Protein AF-A0A255YC30-F1 (afdb_monomer_lite)

Sequence (85 aa):
MQIMASVVETIQVPAAVAADLDALVAAGHGPSRAAVVAALVAREREAAARRDAFEAAIAEGEASGSCGITLNEIMAEARRRHGRS

pLDDT: mean 89.66, std 13.71, range [41.16, 98.38]

Secondary structure (DSSP, 8-state):
--------------HHHHHHHHHHHHTTS-SSHHHHHHHHHHHHHHHHHHHHHHHHHHHHHHHH------HHHHHHHHHHHTT--

Foldseek 3Di:
DDDPPDDDDDDDDDPVVVVVLVVCCVVVVDVHSVRNVVVVVVVVVVVVVVVVVVVVVVVVVVVVDDDDDDPVRVVVVVCVVVVVD

Organism: NCBI:txid1981098

Structure (mmCIF, N/CA/C/O backbone):
data_AF-A0A255YC30-F1
#
_entry.id   AF-A0A255YC30-F1
#
loop_
_atom_site.group_PDB
_atom_site.id
_atom_site.type_symbol
_atom_site.label_atom_id
_atom_site.label_alt_id
_atom_site.label_comp_id
_atom_site.label_asym_id
_atom_site.label_entity_id
_atom_site.label_seq_id
_atom_site.pdbx_PDB_ins_code
_atom_site.Cartn_x
_atom_site.Cartn_y
_atom_site.Cartn_z
_atom_site.occupancy
_atom_site.B_iso_or_equiv
_atom_site.auth_seq_id
_atom_site.auth_comp_id
_atom_site.auth_asym_id
_atom_site.auth_atom_id
_atom_site.pdbx_PDB_model_num
ATOM 1 N N . MET A 1 1 ? 7.665 29.809 17.267 1.00 41.16 1 MET A N 1
ATOM 2 C CA . MET A 1 1 ? 7.227 28.445 17.629 1.00 41.16 1 MET A CA 1
ATOM 3 C C . MET A 1 1 ? 5.736 28.359 17.320 1.00 41.16 1 MET A C 1
ATOM 5 O O . MET A 1 1 ? 4.940 28.881 18.087 1.00 41.16 1 MET A O 1
ATOM 9 N N . GLN A 1 2 ? 5.364 27.875 16.132 1.00 43.31 2 GLN A N 1
ATOM 10 C CA . GLN A 1 2 ? 3.966 27.831 15.684 1.00 43.31 2 GLN A CA 1
ATOM 11 C C . GLN A 1 2 ? 3.373 26.486 16.111 1.00 43.31 2 GLN A C 1
ATOM 13 O O . GLN A 1 2 ? 3.805 25.438 15.639 1.00 43.31 2 GLN A O 1
ATOM 18 N N . ILE A 1 3 ? 2.432 26.512 17.052 1.00 45.88 3 ILE A N 1
ATOM 19 C CA . ILE A 1 3 ? 1.676 25.330 17.464 1.00 45.88 3 ILE A CA 1
ATOM 20 C C . ILE A 1 3 ? 0.667 25.066 16.342 1.00 45.88 3 ILE A C 1
ATOM 22 O O . ILE A 1 3 ? -0.330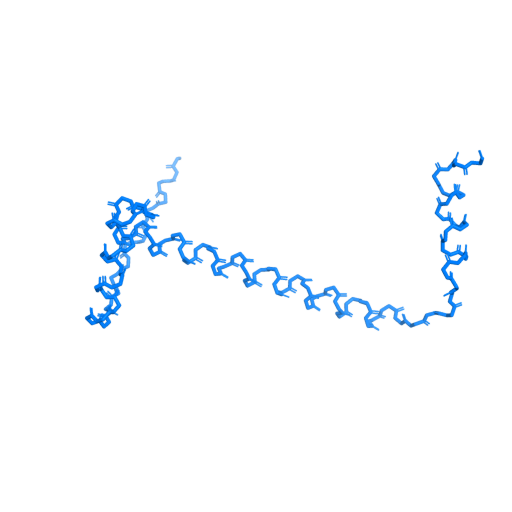 25.778 16.233 1.00 45.88 3 ILE A O 1
ATOM 26 N N . MET A 1 4 ? 0.947 24.104 15.457 1.00 45.06 4 MET A N 1
ATOM 27 C CA . MET A 1 4 ? -0.057 23.608 14.515 1.00 45.06 4 MET A CA 1
ATOM 28 C C . MET A 1 4 ? -1.149 22.917 15.331 1.00 45.06 4 MET A C 1
ATOM 30 O O . MET A 1 4 ? -0.942 21.825 15.854 1.00 45.06 4 MET A O 1
ATOM 34 N N . ALA A 1 5 ? -2.293 23.581 15.491 1.00 50.47 5 ALA A N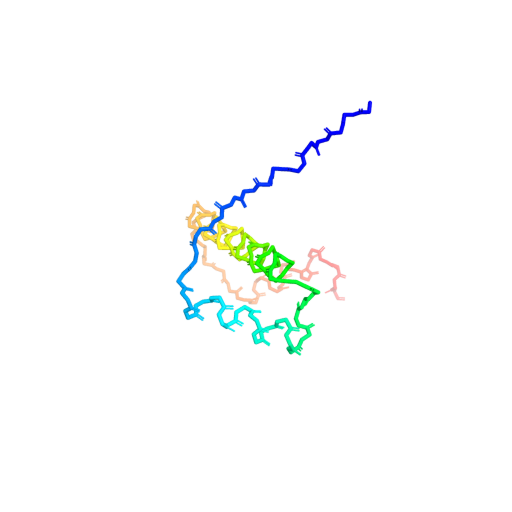 1
ATOM 35 C CA . ALA A 1 5 ? -3.467 22.980 16.102 1.00 50.47 5 ALA A CA 1
ATOM 36 C C . ALA A 1 5 ? -3.851 21.727 15.299 1.00 50.47 5 ALA A C 1
ATOM 38 O O . ALA A 1 5 ? -4.070 21.810 14.089 1.00 50.47 5 ALA A O 1
ATOM 39 N N . SER A 1 6 ? -3.909 20.564 15.952 1.00 65.25 6 SER A N 1
ATOM 40 C CA . SER A 1 6 ? -4.451 19.365 15.317 1.00 65.25 6 SER A CA 1
ATOM 41 C C . SER A 1 6 ? -5.927 19.611 15.023 1.00 65.25 6 SER A C 1
ATOM 43 O O . SER A 1 6 ? -6.700 19.881 15.945 1.00 65.25 6 SER A O 1
ATOM 45 N N . VAL A 1 7 ? -6.322 19.530 13.756 1.00 70.38 7 VAL A N 1
ATOM 46 C CA . VAL A 1 7 ? -7.734 19.589 13.373 1.00 70.38 7 VAL A CA 1
ATOM 47 C C . VAL A 1 7 ? -8.420 18.358 13.961 1.00 70.38 7 VAL A C 1
ATOM 49 O O . VAL A 1 7 ? -8.073 17.229 13.620 1.00 70.38 7 VAL A O 1
ATOM 52 N N . VAL A 1 8 ? -9.358 18.574 14.883 1.00 73.25 8 VAL A N 1
ATOM 53 C CA . VAL A 1 8 ? -10.225 17.513 15.399 1.00 73.25 8 VAL A CA 1
ATOM 54 C C . VAL A 1 8 ? -11.448 17.467 14.498 1.00 73.25 8 VAL A C 1
ATOM 56 O O . VAL A 1 8 ? -12.309 18.341 14.562 1.00 73.25 8 VAL A O 1
ATOM 59 N N . GLU A 1 9 ? -11.501 16.463 13.631 1.00 79.00 9 GLU A N 1
ATOM 60 C CA . GLU A 1 9 ? -12.629 16.235 12.735 1.00 79.00 9 GLU A CA 1
ATOM 61 C C . GLU A 1 9 ? -13.568 15.185 13.336 1.00 79.00 9 GLU A C 1
ATOM 63 O O . GLU A 1 9 ? -13.132 14.134 13.810 1.00 79.00 9 GLU A O 1
ATOM 68 N N . THR A 1 10 ? -14.869 15.481 13.350 1.00 85.50 10 THR A N 1
ATOM 69 C CA . THR A 1 10 ? -15.895 14.534 13.800 1.00 85.50 10 THR A CA 1
ATOM 70 C C . THR A 1 10 ? -16.512 13.867 12.585 1.00 85.50 10 THR A C 1
ATOM 72 O O . THR A 1 10 ? -17.124 14.535 11.757 1.00 85.50 10 THR A O 1
ATOM 75 N N . ILE A 1 11 ? -16.389 12.545 12.506 1.00 84.94 11 ILE A N 1
ATOM 76 C CA . ILE A 1 11 ? -16.970 11.739 11.433 1.00 84.94 11 ILE A CA 1
ATOM 77 C C . ILE A 1 11 ? -18.086 10.855 11.984 1.00 84.94 11 ILE A C 1
ATOM 79 O O . ILE A 1 11 ? -17.985 10.315 13.086 1.00 84.94 11 ILE A O 1
ATOM 83 N N . GLN A 1 12 ? -19.158 10.710 11.210 1.00 90.44 12 GLN A N 1
ATOM 84 C CA . GLN A 1 12 ? -20.216 9.748 11.499 1.00 90.44 12 GLN A CA 1
ATOM 85 C C . GLN A 1 12 ? -19.882 8.436 10.795 1.00 90.44 12 GLN A C 1
ATOM 87 O O . GLN A 1 12 ? -19.600 8.430 9.598 1.00 90.44 12 GLN A O 1
ATOM 92 N N . VAL A 1 13 ? -19.917 7.328 11.533 1.00 89.81 13 VAL A N 1
ATOM 93 C CA . VAL A 1 13 ? -19.669 5.987 10.990 1.00 89.81 13 VAL A CA 1
ATOM 94 C C . VAL A 1 13 ? -20.873 5.081 11.249 1.00 89.81 13 VAL A C 1
ATOM 96 O O . VAL A 1 13 ? -21.522 5.218 12.289 1.00 89.81 13 VAL A O 1
ATOM 99 N N . PRO A 1 14 ? -21.189 4.143 10.339 1.00 95.19 14 PRO A N 1
ATOM 100 C CA . PRO A 1 14 ? -22.225 3.146 10.579 1.00 95.19 14 PRO A CA 1
ATOM 101 C C . PRO A 1 14 ? -21.941 2.308 11.832 1.00 95.19 14 PRO A C 1
ATOM 103 O O . PRO A 1 14 ? -20.785 2.033 12.153 1.00 95.19 14 PRO A O 1
ATOM 106 N N . ALA A 1 15 ? -22.995 1.830 12.500 1.00 94.00 15 ALA A N 1
ATOM 107 C CA . ALA A 1 15 ? -22.869 1.036 13.727 1.00 94.00 15 ALA A CA 1
ATOM 108 C C . ALA A 1 15 ? -22.006 -0.227 13.546 1.00 94.00 15 ALA A C 1
ATOM 110 O O . ALA A 1 15 ? -21.218 -0.557 14.427 1.00 94.00 15 ALA A O 1
ATOM 111 N N . ALA A 1 16 ? -22.102 -0.887 12.386 1.00 94.44 16 ALA A N 1
ATOM 112 C CA . ALA A 1 16 ? -21.257 -2.034 12.051 1.00 94.44 16 ALA A CA 1
ATOM 113 C C . ALA A 1 16 ? -19.763 -1.663 12.044 1.00 94.44 16 ALA A C 1
ATOM 115 O O . ALA A 1 16 ? -18.958 -2.325 12.685 1.00 94.44 16 ALA A O 1
ATOM 116 N N . VAL A 1 17 ? -19.409 -0.535 11.421 1.00 95.25 17 VAL A N 1
ATOM 117 C CA . VAL A 1 17 ? -18.023 -0.044 11.370 1.00 95.25 17 VAL A CA 1
ATOM 118 C C . VAL A 1 17 ? -17.527 0.352 12.761 1.00 95.25 17 VAL A C 1
ATOM 120 O O . VAL A 1 17 ? -16.374 0.110 13.100 1.00 95.25 17 VAL A O 1
ATOM 123 N N . ALA A 1 18 ? -18.388 0.939 13.597 1.00 94.06 18 ALA A N 1
ATOM 124 C CA . ALA A 1 18 ? -18.029 1.239 14.981 1.00 94.06 18 ALA A CA 1
ATOM 125 C C . ALA A 1 18 ? -17.692 -0.035 15.778 1.00 94.06 18 ALA A C 1
ATOM 127 O O . ALA A 1 18 ? -16.719 -0.028 16.530 1.00 94.06 18 ALA A O 1
ATOM 128 N N . ALA A 1 19 ? -18.453 -1.117 15.576 1.00 96.31 19 ALA A N 1
ATOM 129 C CA . ALA A 1 19 ? -18.192 -2.412 16.200 1.00 96.31 19 ALA A CA 1
ATOM 130 C C . ALA A 1 19 ? -16.887 -3.051 15.691 1.00 96.31 19 ALA A C 1
ATOM 132 O O . ALA A 1 19 ? -16.111 -3.576 16.488 1.00 96.31 19 ALA A O 1
ATOM 133 N N . ASP A 1 20 ? -16.593 -2.939 14.394 1.00 96.75 20 ASP A N 1
ATOM 134 C CA . ASP A 1 20 ? -15.323 -3.411 13.828 1.00 96.75 20 ASP A CA 1
ATOM 135 C C . ASP A 1 20 ? -14.126 -2.646 14.413 1.00 96.75 20 ASP A C 1
ATOM 137 O O . ASP A 1 20 ? -13.106 -3.238 14.770 1.00 96.75 20 ASP A O 1
ATOM 141 N N . LEU A 1 21 ? -14.251 -1.324 14.577 1.00 95.94 21 LEU A N 1
ATOM 142 C CA . LEU A 1 21 ? -13.218 -0.505 15.214 1.00 95.94 21 LEU A CA 1
ATOM 143 C C . LEU A 1 21 ? -12.995 -0.901 16.679 1.00 95.94 21 LEU A C 1
ATOM 145 O O . LEU A 1 21 ? -11.848 -0.924 17.125 1.00 95.94 21 LEU A O 1
ATOM 149 N N . ASP A 1 22 ? -14.054 -1.237 17.419 1.00 97.06 22 ASP A N 1
ATOM 150 C CA . ASP A 1 22 ? -13.923 -1.770 18.781 1.00 97.06 22 ASP A CA 1
ATOM 151 C C . ASP A 1 22 ? -13.188 -3.104 18.806 1.00 97.06 22 ASP A C 1
ATOM 153 O O . ASP A 1 22 ? -12.294 -3.292 19.632 1.00 97.06 22 ASP A O 1
ATOM 157 N N . ALA A 1 23 ? -13.521 -4.014 17.889 1.00 97.62 23 ALA A N 1
ATOM 158 C CA . ALA A 1 23 ? -12.850 -5.303 17.782 1.00 97.62 23 ALA A CA 1
ATOM 159 C C . ALA A 1 23 ? -11.350 -5.133 17.489 1.00 97.62 23 ALA A C 1
ATOM 161 O O . ALA A 1 23 ? -10.521 -5.815 18.091 1.00 97.62 23 ALA A O 1
ATOM 162 N N . LEU A 1 24 ? -10.983 -4.180 16.628 1.00 97.31 24 LEU A N 1
ATOM 163 C CA . LEU A 1 24 ? -9.584 -3.870 16.326 1.00 97.31 24 LEU A CA 1
ATOM 164 C C . LEU A 1 24 ? -8.832 -3.297 17.535 1.00 97.31 24 LEU A C 1
ATOM 166 O O . LEU A 1 24 ? -7.678 -3.660 17.769 1.00 97.31 24 LEU A O 1
ATOM 170 N N . VAL A 1 25 ? -9.475 -2.431 18.321 1.00 97.88 25 VAL A N 1
ATOM 171 C CA . V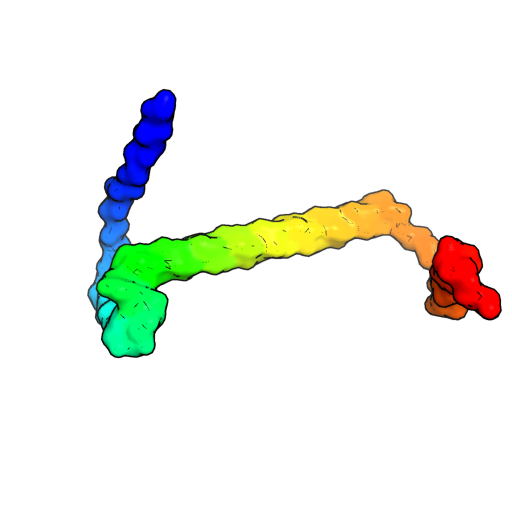AL A 1 25 ? -8.901 -1.925 19.577 1.00 97.88 25 VAL A CA 1
ATOM 172 C C . VAL A 1 25 ? -8.727 -3.065 20.582 1.00 97.88 25 VAL A C 1
ATOM 174 O O . VAL A 1 25 ? -7.649 -3.207 21.156 1.00 97.88 25 VAL A O 1
ATOM 177 N N . ALA A 1 26 ? -9.740 -3.919 20.750 1.00 97.88 26 ALA A N 1
ATOM 178 C CA . ALA A 1 26 ? -9.683 -5.075 21.646 1.00 97.88 26 ALA A CA 1
ATOM 179 C C . ALA A 1 26 ? -8.594 -6.085 21.240 1.00 97.88 26 ALA A C 1
ATOM 181 O O . ALA A 1 26 ? -7.959 -6.688 22.102 1.00 97.88 26 ALA A O 1
ATOM 182 N N . ALA A 1 27 ? -8.332 -6.226 19.939 1.00 97.44 27 ALA A N 1
ATOM 183 C CA . ALA A 1 27 ? -7.245 -7.036 19.393 1.00 97.44 27 ALA A CA 1
ATOM 184 C C . ALA A 1 27 ? -5.856 -6.363 19.478 1.00 97.44 27 ALA A C 1
ATOM 186 O O . ALA A 1 27 ? -4.859 -6.961 19.078 1.00 97.44 27 ALA A O 1
ATOM 187 N N . GLY A 1 28 ? -5.762 -5.137 20.003 1.00 96.88 28 GLY A N 1
ATOM 188 C CA . GLY A 1 28 ? -4.492 -4.448 20.242 1.00 96.88 28 GLY A CA 1
ATOM 189 C C . GLY A 1 28 ? -3.917 -3.706 19.034 1.00 96.88 28 GLY A C 1
ATOM 190 O O . GLY A 1 28 ? -2.762 -3.289 19.076 1.00 96.88 28 GLY A O 1
ATOM 191 N N . HIS A 1 29 ? -4.697 -3.484 17.971 1.00 94.44 29 HIS A N 1
ATOM 192 C CA . HIS A 1 29 ? -4.236 -2.729 16.795 1.00 94.44 29 HIS A CA 1
ATOM 193 C C . HIS A 1 29 ? -4.059 -1.224 17.058 1.00 94.44 29 HIS A C 1
ATOM 195 O O . HIS A 1 29 ? -3.475 -0.516 16.239 1.00 94.44 29 HIS A O 1
ATOM 201 N N . GLY A 1 30 ? -4.548 -0.722 18.192 1.00 94.62 30 GLY A N 1
ATOM 202 C CA . GLY A 1 30 ? -4.320 0.643 18.643 1.00 94.62 30 GLY A CA 1
ATOM 203 C C . GLY A 1 30 ? -4.995 0.925 19.989 1.00 94.62 30 GLY A C 1
ATOM 204 O O . GLY A 1 30 ? -5.905 0.199 20.382 1.00 94.62 30 GLY A O 1
ATOM 205 N N . PRO A 1 31 ? -4.584 1.990 20.699 1.00 94.75 31 PRO A N 1
ATOM 206 C CA . PRO A 1 31 ? -5.105 2.322 22.029 1.00 94.75 31 PRO A CA 1
ATOM 207 C C . PRO A 1 31 ? -6.526 2.911 22.017 1.00 94.75 31 PRO A C 1
ATOM 209 O O . PRO A 1 31 ? -7.132 3.083 23.070 1.00 94.75 31 PRO A O 1
ATOM 212 N N . SER A 1 32 ? -7.049 3.287 20.848 1.00 95.31 32 SER A N 1
ATOM 213 C CA . SER A 1 32 ? -8.385 3.864 20.691 1.00 95.31 32 SER A CA 1
ATOM 214 C C . SER A 1 32 ? -8.870 3.744 19.247 1.00 95.31 32 SER A C 1
ATOM 216 O O . SER A 1 32 ? -8.064 3.583 18.327 1.00 95.31 32 SER A O 1
ATOM 218 N N . ARG A 1 33 ? -10.183 3.911 19.027 1.00 93.81 33 ARG A N 1
ATOM 219 C CA . ARG A 1 33 ? -10.765 3.958 17.673 1.00 93.81 33 ARG A CA 1
ATOM 220 C C . ARG A 1 33 ? -10.095 5.026 16.806 1.00 93.81 33 ARG A C 1
ATOM 222 O O . ARG A 1 33 ? -9.790 4.773 15.648 1.00 93.81 33 ARG A O 1
ATOM 229 N N . ALA A 1 34 ? -9.826 6.202 17.377 1.00 92.56 34 ALA A N 1
ATOM 230 C CA . ALA A 1 34 ? -9.190 7.308 16.665 1.00 92.56 34 ALA A CA 1
ATOM 231 C C . ALA A 1 34 ? -7.762 6.960 16.219 1.00 92.56 34 ALA A C 1
ATOM 233 O O . ALA A 1 34 ? -7.390 7.252 15.086 1.00 92.56 34 ALA A O 1
ATOM 234 N N . ALA A 1 35 ? -6.982 6.293 17.076 1.00 93.31 35 ALA A N 1
ATOM 235 C CA . ALA A 1 35 ? -5.636 5.848 16.722 1.00 93.31 35 ALA A CA 1
ATOM 236 C C . ALA A 1 35 ? -5.660 4.791 15.605 1.00 93.31 35 ALA A C 1
ATOM 238 O O . ALA A 1 35 ? -4.862 4.866 14.673 1.00 93.31 35 ALA A O 1
ATOM 239 N N . VAL A 1 36 ? -6.611 3.852 15.662 1.00 95.38 36 VAL A N 1
ATOM 240 C CA . VAL A 1 36 ? -6.811 2.846 14.608 1.00 95.38 36 VAL A CA 1
ATOM 241 C C . VAL A 1 36 ? -7.181 3.513 13.280 1.00 95.38 36 VAL A C 1
ATOM 243 O O . VAL A 1 36 ? -6.549 3.240 12.262 1.00 95.38 36 VAL A O 1
ATOM 246 N N . VAL A 1 37 ? -8.145 4.438 13.280 1.00 93.94 37 VAL A N 1
ATOM 247 C CA . VAL A 1 37 ? -8.545 5.173 12.067 1.00 93.94 37 VAL A CA 1
ATOM 248 C C . VAL A 1 37 ? -7.381 5.990 11.507 1.00 93.94 37 VAL A C 1
ATOM 250 O O . VAL A 1 37 ? -7.134 5.942 10.305 1.00 93.94 37 VAL A O 1
ATOM 253 N N . ALA A 1 38 ? -6.620 6.690 12.352 1.00 92.25 38 ALA A N 1
ATOM 254 C CA . ALA A 1 38 ? -5.458 7.458 11.910 1.00 92.25 38 ALA A CA 1
ATOM 255 C C . ALA A 1 38 ? -4.404 6.568 11.226 1.00 92.25 38 ALA A C 1
ATOM 257 O O . ALA A 1 38 ? -3.877 6.938 10.176 1.00 92.25 38 ALA A O 1
ATOM 258 N N . ALA A 1 39 ? -4.142 5.378 11.775 1.00 93.69 39 ALA A N 1
ATOM 259 C CA . ALA A 1 39 ? -3.229 4.411 11.172 1.00 93.69 39 ALA A CA 1
ATOM 260 C C . ALA A 1 39 ? -3.745 3.887 9.819 1.00 93.69 39 ALA A C 1
ATOM 262 O O . ALA A 1 39 ? -2.975 3.796 8.861 1.00 93.69 39 ALA A O 1
ATOM 263 N N . LEU A 1 40 ? -5.046 3.595 9.709 1.00 94.56 40 LEU A N 1
ATOM 264 C CA . LEU A 1 40 ? -5.668 3.175 8.449 1.00 94.56 40 LEU A CA 1
ATOM 265 C C . LEU A 1 40 ? -5.582 4.272 7.379 1.00 94.56 40 LEU A C 1
ATOM 267 O O . LEU A 1 40 ? -5.193 3.993 6.248 1.00 94.56 40 LEU A O 1
ATOM 271 N N . VAL A 1 41 ? -5.874 5.523 7.743 1.00 94.00 41 VAL A N 1
ATOM 272 C CA . VAL A 1 41 ? -5.766 6.673 6.834 1.00 94.00 41 VAL A CA 1
ATOM 273 C C . VAL A 1 41 ? -4.322 6.881 6.380 1.00 94.00 41 VAL A C 1
ATOM 275 O O . VAL A 1 41 ? -4.084 7.112 5.196 1.00 94.00 41 VAL A O 1
ATOM 278 N N . ALA A 1 42 ? -3.348 6.783 7.288 1.00 94.75 42 ALA A N 1
ATOM 279 C CA . ALA A 1 42 ? -1.936 6.896 6.932 1.00 94.75 42 ALA A CA 1
ATOM 280 C C . ALA A 1 42 ? -1.517 5.804 5.935 1.00 94.75 42 ALA A C 1
ATOM 282 O O . ALA A 1 42 ? -0.898 6.108 4.916 1.00 94.75 42 ALA A O 1
ATOM 283 N N . ARG A 1 43 ? -1.928 4.555 6.184 1.00 95.75 43 ARG A N 1
ATOM 284 C CA . ARG A 1 43 ? -1.673 3.424 5.285 1.00 95.75 43 ARG A CA 1
ATOM 285 C C . ARG A 1 43 ? -2.302 3.626 3.905 1.00 95.75 43 ARG A C 1
ATOM 287 O O . ARG A 1 43 ? -1.655 3.330 2.903 1.00 95.75 43 ARG A O 1
ATOM 294 N N . GLU A 1 44 ? -3.536 4.122 3.840 1.00 96.75 44 GLU A N 1
ATOM 295 C CA . GLU A 1 44 ? -4.210 4.384 2.563 1.00 96.75 44 GLU A CA 1
ATOM 296 C C . GLU A 1 44 ? -3.512 5.502 1.782 1.00 96.75 44 GLU A C 1
ATOM 298 O O . GLU A 1 44 ? -3.278 5.364 0.583 1.00 96.75 44 GLU A O 1
ATOM 303 N N . ARG A 1 45 ? -3.090 6.576 2.462 1.00 96.38 45 ARG A N 1
ATOM 304 C CA . ARG A 1 45 ? -2.314 7.662 1.842 1.00 96.38 45 ARG A CA 1
ATOM 305 C C . ARG A 1 45 ? -0.982 7.172 1.284 1.00 96.38 45 ARG A C 1
ATOM 307 O O . ARG A 1 45 ? -0.613 7.544 0.176 1.00 96.38 45 ARG A O 1
ATOM 314 N N . GLU A 1 46 ? -0.277 6.318 2.017 1.00 97.25 46 GLU A N 1
ATOM 315 C CA . G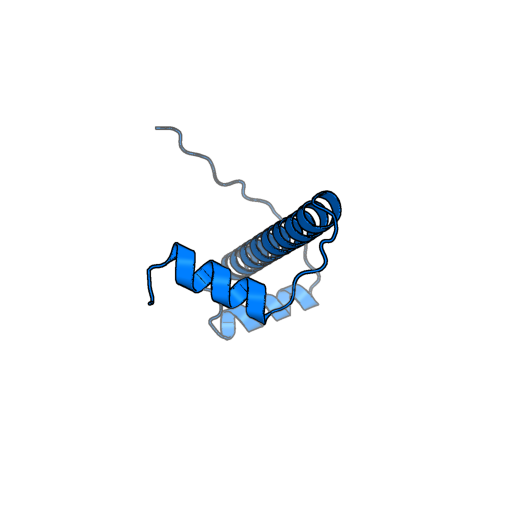LU A 1 46 ? 0.965 5.708 1.540 1.00 97.25 46 GLU A CA 1
ATOM 316 C C . GLU A 1 46 ? 0.717 4.802 0.323 1.00 97.25 46 GLU A C 1
ATOM 318 O O . GLU A 1 46 ? 1.473 4.823 -0.649 1.00 97.25 46 GLU A O 1
ATOM 323 N N . ALA A 1 47 ? -0.365 4.019 0.341 1.00 96.88 47 ALA A N 1
ATOM 324 C CA . ALA A 1 47 ? -0.751 3.182 -0.788 1.00 96.88 47 ALA A CA 1
ATOM 325 C C . ALA A 1 47 ? -1.156 4.003 -2.022 1.00 96.88 47 ALA A C 1
ATOM 327 O O . ALA A 1 47 ? -0.849 3.593 -3.139 1.00 96.88 47 ALA A O 1
ATOM 328 N N . ALA A 1 48 ? -1.825 5.143 -1.842 1.00 97.44 48 ALA A N 1
ATOM 329 C CA . ALA A 1 48 ? -2.110 6.092 -2.916 1.00 97.44 48 ALA A CA 1
ATOM 330 C C . ALA A 1 48 ? -0.812 6.665 -3.503 1.00 97.44 48 ALA A C 1
ATOM 332 O O . ALA A 1 48 ? -0.570 6.503 -4.691 1.00 97.44 48 ALA A O 1
ATOM 333 N N . ALA A 1 49 ? 0.094 7.176 -2.664 1.00 97.56 49 ALA A N 1
ATOM 334 C CA . ALA A 1 49 ? 1.374 7.718 -3.125 1.00 97.56 49 ALA A CA 1
ATOM 335 C C . ALA A 1 49 ? 2.218 6.691 -3.906 1.00 97.56 49 ALA A C 1
ATOM 337 O O . ALA A 1 49 ? 2.866 7.034 -4.892 1.00 97.56 49 ALA A O 1
ATOM 338 N N . ARG A 1 50 ? 2.200 5.412 -3.497 1.00 97.81 50 ARG A N 1
ATOM 339 C CA . ARG A 1 50 ? 2.860 4.335 -4.255 1.00 97.81 50 ARG A CA 1
ATOM 340 C C . ARG A 1 50 ? 2.215 4.072 -5.612 1.00 97.81 50 ARG A C 1
ATOM 342 O O . ARG A 1 50 ? 2.942 3.778 -6.555 1.00 97.81 50 ARG A O 1
ATOM 349 N N . ARG A 1 51 ? 0.883 4.136 -5.705 1.00 98.12 51 ARG A N 1
ATOM 350 C CA . ARG A 1 51 ? 0.164 3.986 -6.980 1.00 98.12 51 ARG A CA 1
ATOM 351 C C . ARG A 1 51 ? 0.512 5.130 -7.920 1.00 98.12 51 ARG A C 1
ATOM 353 O O . ARG A 1 51 ? 0.945 4.858 -9.031 1.00 98.12 51 ARG A O 1
ATOM 360 N N . ASP A 1 52 ? 0.463 6.363 -7.429 1.00 98.25 52 ASP A N 1
ATOM 361 C CA . ASP A 1 52 ? 0.813 7.549 -8.212 1.00 98.25 52 ASP A CA 1
ATOM 362 C C . ASP A 1 52 ? 2.261 7.471 -8.725 1.00 98.25 52 ASP A C 1
ATOM 364 O O . ASP A 1 52 ? 2.533 7.731 -9.895 1.00 98.25 52 ASP A O 1
ATOM 368 N N . ALA A 1 53 ? 3.203 7.048 -7.873 1.00 98.19 53 ALA A N 1
ATOM 369 C CA . ALA A 1 53 ? 4.599 6.865 -8.268 1.00 98.19 53 ALA A CA 1
ATOM 370 C C . ALA A 1 53 ? 4.779 5.753 -9.317 1.00 98.19 53 ALA A C 1
ATOM 372 O O . ALA A 1 53 ? 5.600 5.883 -10.224 1.00 98.19 53 ALA A O 1
ATOM 373 N N . PHE A 1 54 ? 4.022 4.661 -9.201 1.00 98.06 54 PHE A N 1
ATOM 374 C CA . PHE A 1 54 ? 4.053 3.568 -10.168 1.00 98.06 54 PHE A CA 1
ATOM 375 C C . PHE A 1 54 ? 3.479 3.994 -11.525 1.00 98.06 54 PHE A C 1
ATOM 377 O O . PHE A 1 54 ? 4.091 3.729 -12.557 1.00 98.06 54 PHE A O 1
ATOM 384 N N . GLU A 1 55 ? 2.349 4.698 -11.528 1.00 98.38 55 GLU A N 1
ATOM 385 C CA . GLU A 1 55 ? 1.737 5.246 -12.742 1.00 98.38 55 GLU A CA 1
ATOM 386 C C . GLU A 1 55 ? 2.654 6.274 -13.415 1.00 98.38 55 GLU A C 1
ATOM 388 O O . GLU A 1 55 ? 2.835 6.235 -14.632 1.00 98.38 55 GLU A O 1
ATOM 393 N N . ALA A 1 56 ? 3.318 7.129 -12.632 1.00 98.25 56 ALA A N 1
ATOM 394 C CA . ALA A 1 56 ? 4.316 8.060 -13.147 1.00 98.25 56 ALA A CA 1
ATOM 395 C C . ALA A 1 56 ? 5.508 7.336 -13.797 1.00 98.25 56 ALA A C 1
ATOM 397 O O . ALA A 1 56 ? 5.953 7.741 -14.868 1.00 98.25 56 ALA A O 1
ATOM 398 N N . ALA A 1 57 ? 5.995 6.245 -13.195 1.00 97.94 57 ALA A N 1
ATOM 399 C CA . ALA A 1 57 ? 7.087 5.450 -13.758 1.00 97.94 57 ALA A CA 1
ATOM 400 C C . ALA A 1 57 ? 6.687 4.737 -15.063 1.00 97.94 57 ALA A C 1
ATOM 402 O O . ALA A 1 57 ? 7.503 4.632 -15.980 1.00 97.94 57 ALA A O 1
ATOM 403 N N . ILE A 1 58 ? 5.435 4.274 -15.175 1.00 97.75 58 ILE A N 1
ATOM 404 C CA . ILE A 1 58 ? 4.901 3.739 -16.437 1.00 97.75 58 ILE A CA 1
ATOM 405 C C . ILE A 1 58 ? 4.887 4.834 -17.502 1.00 97.75 58 ILE A C 1
ATOM 407 O O . ILE A 1 58 ? 5.425 4.624 -18.586 1.00 97.75 58 ILE A O 1
ATOM 411 N N . ALA A 1 59 ? 4.324 6.003 -17.185 1.00 97.81 59 ALA A N 1
ATOM 412 C CA . ALA A 1 59 ? 4.239 7.117 -18.124 1.00 97.81 59 ALA A CA 1
ATOM 413 C C . ALA A 1 59 ? 5.629 7.597 -18.582 1.00 97.81 59 ALA A C 1
ATOM 415 O O . ALA A 1 59 ? 5.828 7.883 -19.761 1.00 97.81 59 ALA A O 1
ATOM 416 N N . GLU A 1 60 ? 6.608 7.644 -17.673 1.00 97.69 60 GLU A N 1
ATOM 417 C CA . GLU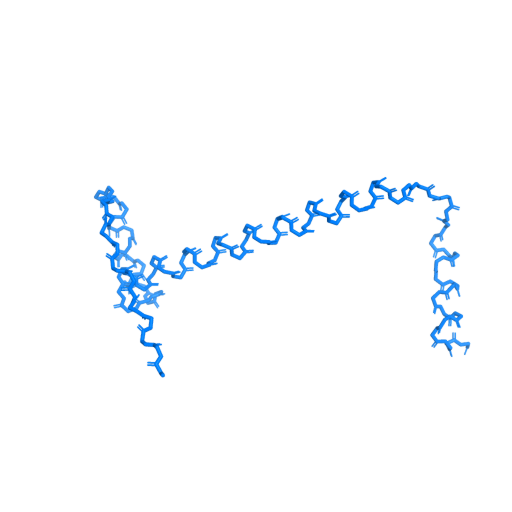 A 1 60 ? 8.008 7.928 -18.009 1.00 97.69 60 GLU A CA 1
ATOM 418 C C . GLU A 1 60 ? 8.575 6.877 -18.977 1.00 97.69 60 GLU A C 1
ATOM 420 O O . GLU A 1 60 ? 9.176 7.230 -19.995 1.00 97.69 60 GLU A O 1
ATOM 425 N N . GLY A 1 61 ? 8.340 5.591 -18.699 1.00 95.31 61 GLY A N 1
ATOM 426 C CA . GLY A 1 61 ? 8.748 4.488 -19.567 1.00 95.31 61 GLY A CA 1
ATOM 427 C C . GLY A 1 61 ? 8.143 4.588 -20.968 1.00 95.31 61 GLY A C 1
ATOM 428 O O . GLY A 1 61 ? 8.869 4.503 -21.959 1.00 95.31 61 GLY A O 1
ATOM 429 N N . GLU A 1 62 ? 6.839 4.844 -21.067 1.00 95.75 62 GLU A N 1
ATOM 430 C CA . GLU A 1 62 ? 6.139 5.042 -22.342 1.00 95.75 62 GLU A CA 1
ATOM 431 C C . GLU A 1 62 ? 6.686 6.248 -23.118 1.00 95.75 62 GLU A C 1
ATOM 433 O O . GLU A 1 62 ? 6.924 6.154 -24.325 1.00 95.75 62 GLU A O 1
ATOM 438 N N . ALA A 1 63 ? 6.957 7.361 -22.429 1.00 96.31 63 ALA A N 1
ATOM 439 C CA . ALA A 1 63 ? 7.526 8.562 -23.036 1.00 96.31 63 ALA A CA 1
ATOM 440 C C . ALA A 1 63 ? 8.971 8.364 -23.531 1.00 96.31 63 ALA A C 1
ATOM 442 O O . ALA A 1 63 ? 9.388 9.019 -24.487 1.00 96.31 63 ALA A O 1
ATOM 443 N N . SER A 1 64 ? 9.735 7.460 -22.908 1.00 94.31 64 SER A N 1
ATOM 444 C CA . SER A 1 64 ? 11.130 7.176 -23.279 1.00 94.31 64 SER A CA 1
ATOM 445 C C . SER A 1 64 ? 11.283 6.377 -24.584 1.00 94.31 64 SER A C 1
ATOM 447 O O . SER A 1 64 ? 12.369 6.344 -25.170 1.00 94.31 64 SER A O 1
ATOM 449 N N . GLY A 1 65 ? 10.189 5.786 -25.077 1.00 91.75 65 GLY A N 1
ATOM 450 C CA . GLY A 1 65 ? 10.171 4.963 -26.281 1.00 91.75 65 GLY A CA 1
ATOM 451 C C . GLY A 1 65 ? 10.781 3.571 -26.081 1.00 91.75 65 GLY A C 1
ATOM 452 O O . GLY A 1 65 ? 11.280 3.212 -25.020 1.00 91.75 65 GLY A O 1
ATOM 453 N N . SER A 1 66 ? 10.725 2.746 -27.127 1.00 90.94 66 SER A N 1
ATOM 454 C CA . SER A 1 66 ? 11.252 1.376 -27.102 1.00 90.94 66 SER A CA 1
A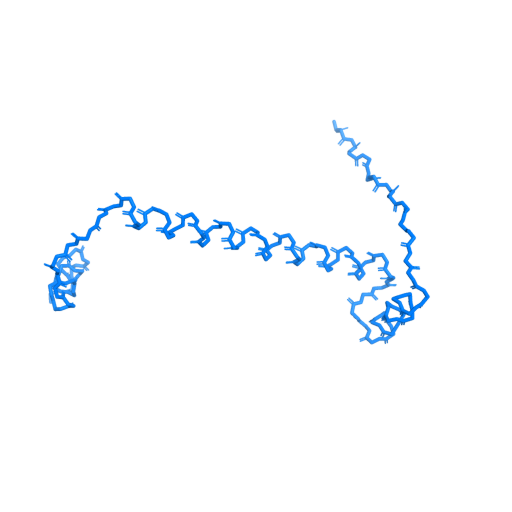TOM 455 C C . SER A 1 66 ? 12.587 1.269 -27.835 1.00 90.94 66 SER A C 1
ATOM 457 O O . SER A 1 66 ? 12.733 1.824 -28.926 1.00 90.94 66 SER A O 1
ATOM 459 N N . CYS A 1 67 ? 13.516 0.465 -27.318 1.00 90.69 67 CYS A N 1
ATOM 460 C CA . CYS A 1 67 ? 14.723 0.069 -28.040 1.00 90.69 67 CYS A CA 1
ATOM 461 C C . CYS A 1 67 ? 14.864 -1.458 -28.103 1.00 90.69 67 CYS A C 1
ATOM 463 O O . CYS A 1 67 ? 14.451 -2.185 -27.199 1.00 90.69 67 CYS A O 1
ATOM 465 N N . GLY A 1 68 ? 15.444 -1.950 -29.197 1.00 91.12 68 GLY A N 1
ATOM 466 C CA . GLY A 1 68 ? 15.806 -3.355 -29.338 1.00 91.12 68 GLY A CA 1
ATOM 467 C C . GLY A 1 68 ? 17.148 -3.605 -28.668 1.00 91.12 68 GLY A C 1
ATOM 468 O O . GLY A 1 68 ? 18.181 -3.388 -29.291 1.00 91.12 68 GLY A O 1
ATOM 469 N N . ILE A 1 69 ? 17.133 -4.032 -27.408 1.00 94.25 69 ILE A N 1
ATOM 470 C CA . ILE A 1 69 ? 18.331 -4.458 -26.682 1.00 94.25 69 ILE A CA 1
ATOM 471 C C . ILE A 1 69 ? 18.082 -5.821 -26.040 1.00 94.25 69 ILE A C 1
ATOM 473 O O . ILE A 1 69 ? 17.008 -6.103 -25.507 1.00 94.25 69 ILE A O 1
ATOM 477 N N . THR A 1 70 ? 19.079 -6.692 -26.102 1.00 95.44 70 THR A N 1
ATOM 478 C CA . THR A 1 70 ? 19.038 -8.007 -25.467 1.00 95.44 70 THR A CA 1
ATOM 479 C C . THR A 1 70 ? 19.474 -7.922 -24.007 1.00 95.44 70 THR A C 1
ATOM 481 O O . THR A 1 70 ? 20.281 -7.078 -23.615 1.00 95.44 70 THR A O 1
ATOM 484 N N . LEU A 1 71 ? 19.021 -8.871 -23.185 1.00 93.50 71 LEU A N 1
ATOM 485 C CA . LEU A 1 71 ? 19.476 -8.979 -21.794 1.00 93.50 71 LEU A CA 1
ATOM 486 C C . LEU A 1 71 ? 21.006 -9.128 -21.685 1.00 93.50 71 LEU A C 1
ATOM 488 O O . LEU A 1 71 ? 21.608 -8.611 -20.746 1.00 93.50 71 LEU A O 1
ATOM 492 N N . ASN A 1 72 ? 21.650 -9.793 -22.651 1.00 95.69 72 ASN A N 1
ATOM 493 C CA . ASN A 1 72 ? 23.107 -9.952 -22.677 1.00 95.69 72 ASN A CA 1
ATOM 494 C C . ASN A 1 72 ? 23.827 -8.614 -22.869 1.00 95.69 72 ASN A C 1
ATOM 496 O O . ASN A 1 72 ? 24.823 -8.361 -22.192 1.00 95.69 72 ASN A O 1
ATOM 500 N N . GLU A 1 73 ? 23.311 -7.749 -23.742 1.00 95.31 73 GLU A N 1
ATOM 501 C CA . GLU A 1 73 ? 23.853 -6.404 -23.954 1.00 95.31 73 GLU A CA 1
ATOM 502 C C . GLU A 1 73 ? 23.669 -5.530 -22.709 1.00 95.31 73 GLU A C 1
ATOM 504 O O . GLU A 1 73 ? 24.621 -4.868 -22.295 1.00 95.31 73 GLU A O 1
ATOM 509 N N . ILE A 1 74 ? 22.508 -5.608 -22.044 1.00 93.38 74 ILE A N 1
ATOM 510 C CA . ILE A 1 74 ? 22.258 -4.911 -20.768 1.00 93.38 74 ILE A CA 1
ATOM 511 C C . ILE A 1 74 ? 23.268 -5.357 -19.700 1.00 93.38 74 ILE A C 1
ATOM 513 O O . ILE A 1 74 ? 23.883 -4.528 -19.026 1.00 93.38 74 ILE A O 1
ATOM 517 N N . MET A 1 75 ? 23.478 -6.667 -19.545 1.00 93.50 75 MET A N 1
ATOM 518 C CA . MET A 1 75 ? 24.426 -7.201 -18.562 1.00 93.50 75 MET A CA 1
ATOM 519 C C . MET A 1 75 ? 25.875 -6.829 -18.888 1.00 93.50 75 MET A C 1
ATOM 521 O O . MET A 1 75 ? 26.637 -6.484 -17.981 1.00 93.50 75 MET A O 1
ATOM 525 N N . ALA A 1 76 ? 26.268 -6.896 -20.162 1.00 93.88 76 ALA A N 1
ATOM 526 C CA . ALA A 1 76 ? 27.604 -6.510 -20.603 1.00 93.88 76 ALA A CA 1
ATOM 527 C C . ALA A 1 76 ? 27.868 -5.018 -20.344 1.00 93.88 76 ALA A C 1
ATOM 529 O O . ALA A 1 76 ? 28.939 -4.659 -19.851 1.00 93.88 76 ALA A O 1
ATOM 530 N N . GLU A 1 77 ? 26.880 -4.160 -20.609 1.00 92.50 77 GLU A N 1
ATOM 531 C CA . GLU A 1 77 ? 26.927 -2.729 -20.304 1.00 92.50 77 GLU A CA 1
ATOM 532 C C . GLU A 1 77 ? 27.067 -2.472 -18.799 1.00 92.50 77 GLU A C 1
ATOM 534 O O . GLU A 1 77 ? 27.957 -1.733 -18.376 1.00 92.50 77 GLU A O 1
ATOM 539 N N . ALA A 1 78 ? 26.243 -3.122 -17.972 1.00 93.19 78 ALA A N 1
ATOM 540 C CA . ALA A 1 78 ? 26.293 -2.967 -16.520 1.00 93.19 78 ALA A CA 1
ATOM 541 C C . ALA A 1 78 ? 27.657 -3.385 -15.940 1.00 93.19 78 ALA A C 1
ATOM 543 O O . ALA A 1 78 ? 28.229 -2.667 -15.119 1.00 93.19 78 ALA A O 1
ATOM 544 N N . ARG A 1 79 ? 28.226 -4.510 -16.399 1.00 91.44 79 ARG A N 1
ATOM 545 C CA . ARG A 1 79 ? 29.573 -4.954 -15.988 1.00 91.44 79 ARG A CA 1
ATOM 546 C C . ARG A 1 79 ? 30.649 -3.946 -16.374 1.00 91.44 79 ARG A C 1
ATOM 548 O O . ARG A 1 79 ? 31.517 -3.660 -15.552 1.00 91.44 79 ARG A O 1
ATOM 555 N N . ARG A 1 80 ? 30.555 -3.373 -17.581 1.00 92.00 80 ARG A N 1
ATOM 556 C CA . ARG A 1 80 ? 31.476 -2.332 -18.057 1.00 92.00 80 ARG A CA 1
ATOM 557 C C . ARG A 1 80 ? 31.411 -1.081 -17.182 1.00 92.00 80 ARG A C 1
ATOM 559 O O . ARG A 1 80 ? 32.453 -0.572 -16.786 1.00 92.00 80 ARG A O 1
ATOM 566 N N . ARG A 1 81 ? 30.205 -0.613 -16.838 1.00 89.94 81 ARG A N 1
ATOM 567 C CA . ARG A 1 81 ? 29.995 0.577 -15.989 1.00 89.94 81 ARG A CA 1
ATOM 568 C C . ARG A 1 81 ? 30.449 0.380 -14.545 1.00 89.94 81 ARG A C 1
ATOM 570 O O . ARG A 1 81 ? 30.921 1.325 -13.926 1.00 89.94 81 ARG A O 1
ATOM 577 N N . HIS A 1 82 ? 30.315 -0.835 -14.016 1.00 88.44 82 HIS A N 1
ATOM 578 C CA . HIS A 1 82 ? 30.635 -1.150 -12.621 1.00 88.44 82 HIS A CA 1
ATOM 579 C C . HIS A 1 82 ? 31.977 -1.874 -12.430 1.00 88.44 82 HIS A C 1
ATOM 581 O O . HIS A 1 82 ? 32.238 -2.390 -11.345 1.00 88.44 82 HIS A O 1
ATOM 587 N N . GLY A 1 83 ? 32.834 -1.911 -13.458 1.00 71.69 83 GLY A N 1
ATOM 588 C CA . GLY A 1 83 ? 34.225 -2.364 -13.344 1.00 71.69 83 GLY A CA 1
ATOM 589 C C . GLY A 1 83 ? 34.408 -3.826 -12.925 1.00 71.69 83 GLY A C 1
ATOM 590 O O . GLY A 1 83 ? 35.456 -4.178 -12.395 1.00 71.69 83 GLY A O 1
ATOM 591 N N . ARG A 1 84 ? 33.404 -4.687 -13.138 1.00 62.00 84 ARG A N 1
ATOM 592 C CA . ARG A 1 84 ? 33.524 -6.135 -12.904 1.00 62.00 84 ARG A CA 1
ATOM 593 C C . ARG A 1 84 ? 33.978 -6.814 -14.195 1.00 62.00 84 ARG A C 1
ATOM 595 O O . ARG A 1 84 ? 33.157 -7.403 -14.899 1.00 62.00 84 ARG A O 1
ATOM 602 N N . SER A 1 85 ? 35.259 -6.636 -14.518 1.00 56.41 85 SER A N 1
ATOM 603 C CA . SER A 1 85 ? 36.005 -7.448 -15.491 1.00 56.41 85 SER A CA 1
ATOM 604 C C . SER A 1 85 ? 36.449 -8.756 -14.857 1.00 56.41 85 SER A C 1
ATOM 606 O O . SER A 1 85 ? 37.042 -8.661 -13.758 1.00 56.41 85 SER A O 1
#

Radius of gyration: 23.92 Å; chains: 1; bounding box: 59×38×51 Å